Protein AF-A0A951A798-F1 (afdb_monomer_lite)

pLDDT: mean 70.9, std 21.98, range [34.59, 96.56]

Structure (mmCIF, N/CA/C/O backbone):
data_AF-A0A951A798-F1
#
_entry.id   AF-A0A951A798-F1
#
loop_
_atom_site.group_PDB
_atom_site.id
_atom_site.type_symbol
_atom_site.label_atom_id
_atom_site.label_alt_id
_atom_site.label_comp_id
_atom_site.label_asym_id
_atom_site.label_entity_id
_atom_site.label_seq_id
_atom_site.pdbx_PDB_ins_code
_atom_site.Cartn_x
_atom_site.Cartn_y
_atom_site.Cartn_z
_atom_site.occupancy
_atom_site.B_iso_or_equiv
_atom_site.auth_seq_id
_atom_site.auth_comp_id
_atom_site.auth_asym_id
_atom_site.auth_atom_id
_atom_site.pdbx_PDB_model_num
ATOM 1 N N . MET A 1 1 ? 27.646 -12.100 -10.913 1.00 34.59 1 MET A N 1
ATOM 2 C CA . MET A 1 1 ? 26.349 -12.346 -10.246 1.00 34.59 1 MET A CA 1
ATOM 3 C C . MET A 1 1 ? 25.549 -11.050 -10.250 1.00 34.59 1 MET A C 1
ATOM 5 O O . MET A 1 1 ? 25.936 -10.114 -9.566 1.00 34.59 1 MET A O 1
ATOM 9 N N . ALA A 1 2 ? 24.511 -10.954 -11.087 1.00 41.16 2 ALA A N 1
ATOM 10 C CA . ALA A 1 2 ? 23.658 -9.770 -11.215 1.00 41.16 2 ALA A CA 1
ATOM 11 C C . ALA A 1 2 ? 22.578 -9.795 -10.119 1.00 41.16 2 ALA A C 1
ATOM 13 O O . ALA A 1 2 ? 21.524 -10.404 -10.282 1.00 41.16 2 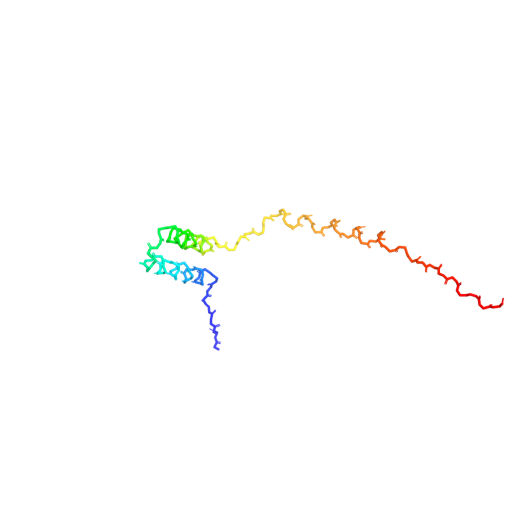ALA A O 1
ATOM 14 N N . GLY A 1 3 ? 22.890 -9.217 -8.960 1.00 45.66 3 GLY A N 1
ATOM 15 C CA . GLY A 1 3 ? 21.980 -9.162 -7.821 1.00 45.66 3 GLY A CA 1
ATOM 16 C C . GLY A 1 3 ? 20.944 -8.047 -7.964 1.00 45.66 3 GLY A C 1
ATOM 17 O O . GLY A 1 3 ? 21.294 -6.901 -8.225 1.00 45.66 3 GLY A O 1
ATOM 18 N N . VAL A 1 4 ? 19.686 -8.392 -7.678 1.00 50.31 4 VAL A N 1
ATOM 19 C CA . VAL A 1 4 ? 18.552 -7.497 -7.380 1.00 50.31 4 VAL A CA 1
ATOM 20 C C . VAL A 1 4 ? 17.846 -6.836 -8.579 1.00 50.31 4 VAL A C 1
ATOM 22 O O . VAL A 1 4 ? 17.560 -5.642 -8.582 1.00 50.31 4 VAL A O 1
ATOM 25 N N . ALA A 1 5 ? 17.435 -7.633 -9.567 1.00 44.91 5 ALA A N 1
ATOM 26 C CA . ALA A 1 5 ? 16.438 -7.234 -10.571 1.00 44.91 5 ALA A CA 1
ATOM 27 C C . ALA A 1 5 ? 14.988 -7.271 -10.024 1.00 44.91 5 ALA A C 1
ATOM 29 O O . ALA A 1 5 ? 14.071 -7.748 -10.684 1.00 44.91 5 ALA A O 1
ATOM 30 N N . GLY A 1 6 ? 14.766 -6.767 -8.808 1.00 56.78 6 GLY A N 1
ATOM 31 C CA . GLY A 1 6 ? 13.429 -6.448 -8.304 1.00 56.78 6 GLY A CA 1
ATOM 32 C C . GLY A 1 6 ? 13.101 -5.017 -8.711 1.00 56.78 6 GLY A C 1
ATOM 33 O O . GLY A 1 6 ? 13.486 -4.074 -8.016 1.00 56.78 6 GLY A O 1
ATOM 34 N N . GLY A 1 7 ? 12.489 -4.841 -9.886 1.00 75.75 7 GLY A N 1
ATOM 35 C CA . GLY A 1 7 ? 12.188 -3.523 -10.452 1.00 75.75 7 GLY A CA 1
ATOM 36 C C . GLY A 1 7 ? 11.371 -2.639 -9.501 1.00 75.75 7 GLY A C 1
ATOM 37 O O . GLY A 1 7 ? 10.693 -3.133 -8.605 1.00 75.75 7 GLY A O 1
ATOM 38 N N . ARG A 1 8 ? 11.401 -1.312 -9.703 1.00 79.44 8 ARG A N 1
ATOM 39 C CA . ARG A 1 8 ? 10.630 -0.344 -8.888 1.00 79.44 8 ARG A CA 1
ATOM 40 C C . ARG A 1 8 ? 9.158 -0.747 -8.712 1.00 79.44 8 ARG A C 1
ATOM 42 O O . ARG A 1 8 ? 8.634 -0.614 -7.616 1.00 79.44 8 ARG A O 1
ATOM 49 N N . ALA A 1 9 ? 8.543 -1.307 -9.754 1.00 83.88 9 ALA A N 1
ATOM 50 C CA . ALA A 1 9 ? 7.180 -1.828 -9.704 1.00 83.88 9 ALA A CA 1
ATOM 51 C C . ALA A 1 9 ? 7.003 -2.969 -8.683 1.00 83.88 9 ALA A C 1
ATOM 53 O O . ALA A 1 9 ? 6.050 -2.951 -7.915 1.00 83.88 9 ALA A O 1
ATOM 54 N N . ALA A 1 10 ? 7.949 -3.911 -8.598 1.00 86.56 10 ALA A N 1
ATOM 55 C CA . ALA A 1 10 ? 7.893 -5.004 -7.625 1.00 86.56 10 ALA A CA 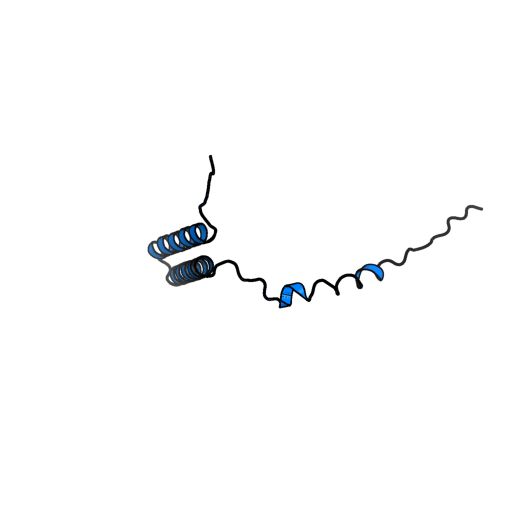1
ATOM 56 C C . ALA A 1 10 ? 7.925 -4.479 -6.181 1.00 86.56 10 ALA A C 1
ATOM 58 O O . ALA A 1 10 ? 7.113 -4.891 -5.360 1.00 86.56 10 ALA A O 1
ATOM 59 N N . ARG A 1 11 ? 8.783 -3.488 -5.896 1.00 88.62 11 ARG A N 1
ATOM 60 C CA . ARG A 1 11 ? 8.854 -2.850 -4.568 1.00 88.62 11 ARG A CA 1
ATOM 61 C C . ARG A 1 11 ? 7.556 -2.133 -4.194 1.00 88.62 11 ARG A C 1
ATOM 63 O O . ARG A 1 11 ? 7.137 -2.173 -3.043 1.00 88.62 11 ARG A O 1
ATOM 70 N N . TYR A 1 12 ? 6.915 -1.487 -5.165 1.00 90.38 12 TYR A N 1
ATOM 71 C CA . TYR A 1 12 ? 5.626 -0.839 -4.947 1.00 90.38 12 TYR A CA 1
ATOM 72 C C . TYR A 1 12 ? 4.486 -1.848 -4.753 1.00 90.38 12 TYR A C 1
ATOM 74 O O . TYR A 1 12 ? 3.629 -1.624 -3.901 1.00 90.38 12 TYR A O 1
ATOM 82 N N . HIS A 1 13 ? 4.505 -2.994 -5.442 1.00 90.00 13 HIS A N 1
ATOM 83 C CA . HIS A 1 13 ? 3.565 -4.085 -5.164 1.00 90.00 13 HIS A CA 1
ATOM 84 C C . HIS A 1 13 ? 3.766 -4.691 -3.767 1.00 90.00 13 HIS A C 1
ATOM 86 O O . HIS A 1 13 ? 2.782 -4.929 -3.070 1.00 90.00 13 HIS A O 1
ATOM 92 N N . GLU A 1 14 ? 5.012 -4.892 -3.330 1.00 92.75 14 GLU A N 1
ATOM 93 C CA . GLU A 1 14 ? 5.324 -5.362 -1.972 1.00 92.75 14 GLU A CA 1
ATOM 94 C C . GLU A 1 14 ? 4.812 -4.382 -0.905 1.00 92.75 14 GLU A C 1
ATOM 96 O O . GLU A 1 14 ? 4.169 -4.796 0.061 1.00 92.75 14 GLU A O 1
ATOM 101 N N . GLN A 1 15 ? 5.017 -3.075 -1.103 1.00 92.25 15 GLN A N 1
ATOM 102 C CA . GLN A 1 15 ? 4.477 -2.045 -0.209 1.00 92.25 15 GLN A CA 1
ATOM 103 C C . GLN A 1 15 ? 2.945 -2.021 -0.205 1.00 92.25 15 GLN A C 1
ATOM 105 O O . GLN A 1 15 ? 2.345 -1.964 0.868 1.00 92.25 15 GLN A O 1
ATOM 110 N N . ALA A 1 16 ? 2.299 -2.131 -1.368 1.00 94.50 16 ALA A N 1
ATOM 111 C CA . ALA A 1 16 ? 0.842 -2.205 -1.450 1.00 94.50 16 ALA A CA 1
ATOM 112 C C . ALA A 1 16 ? 0.284 -3.414 -0.678 1.00 94.50 16 ALA A C 1
ATOM 114 O O . ALA A 1 16 ? -0.680 -3.275 0.076 1.00 94.50 16 ALA A O 1
ATOM 115 N N . ALA A 1 17 ? 0.911 -4.586 -0.817 1.00 95.00 17 ALA A N 1
ATOM 116 C CA . ALA A 1 17 ? 0.532 -5.790 -0.080 1.00 95.00 17 ALA A CA 1
ATOM 117 C C . ALA A 1 17 ? 0.724 -5.625 1.436 1.00 95.00 17 ALA A C 1
ATOM 119 O O . ALA A 1 17 ? -0.126 -6.048 2.219 1.00 95.00 17 ALA A O 1
ATOM 120 N N . HIS A 1 18 ? 1.800 -4.958 1.864 1.00 95.38 18 HIS A N 1
ATOM 121 C CA . HIS A 1 18 ? 2.038 -4.678 3.277 1.00 95.38 18 HIS A CA 1
ATOM 122 C C . HIS A 1 18 ? 0.922 -3.821 3.894 1.00 95.38 18 HIS A C 1
ATOM 124 O O . HIS A 1 18 ? 0.378 -4.185 4.936 1.00 95.38 18 HIS A O 1
ATOM 130 N N . PHE A 1 19 ? 0.517 -2.737 3.227 1.00 94.62 19 PHE A N 1
ATOM 131 C CA . PHE A 1 19 ? -0.571 -1.884 3.712 1.00 94.62 19 PHE A CA 1
ATOM 132 C C . PHE A 1 19 ? -1.931 -2.593 3.722 1.00 94.62 19 PHE A C 1
ATOM 134 O O . PHE A 1 19 ? -2.721 -2.361 4.634 1.00 94.62 19 PHE A O 1
ATOM 141 N N . GLN A 1 20 ? -2.196 -3.502 2.777 1.00 93.81 20 GLN A N 1
ATOM 142 C CA . GLN A 1 20 ? -3.405 -4.335 2.824 1.00 93.81 20 GLN A CA 1
ATOM 143 C C . GLN A 1 20 ? -3.413 -5.267 4.035 1.00 93.81 20 GLN A C 1
ATOM 145 O O . GLN A 1 20 ? -4.441 -5.385 4.697 1.00 93.81 20 GLN A O 1
ATOM 150 N N . ASN A 1 21 ? -2.279 -5.893 4.353 1.00 96.38 21 ASN A N 1
ATOM 151 C CA . ASN A 1 21 ? -2.174 -6.752 5.532 1.00 96.38 21 ASN A CA 1
ATOM 152 C C . ASN A 1 21 ? -2.380 -5.951 6.824 1.00 96.38 21 ASN A C 1
ATOM 154 O O . ASN A 1 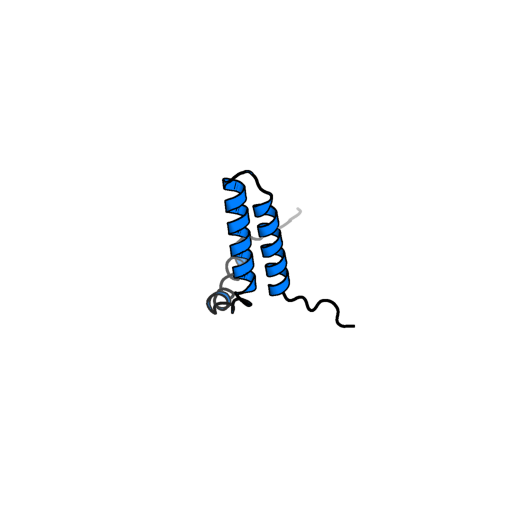21 ? -3.120 -6.390 7.699 1.00 96.38 21 ASN A O 1
ATOM 158 N N . LEU A 1 22 ? -1.796 -4.751 6.928 1.00 95.38 22 LEU A N 1
ATOM 159 C CA . LEU A 1 22 ? -2.043 -3.858 8.064 1.00 95.38 22 LEU A CA 1
ATOM 160 C C . LEU A 1 22 ? -3.524 -3.466 8.161 1.00 95.38 22 LEU A C 1
ATOM 162 O O . LEU A 1 22 ? -4.103 -3.543 9.238 1.00 95.38 22 LEU A O 1
ATOM 166 N N . ALA A 1 23 ? -4.166 -3.136 7.038 1.00 95.31 23 ALA A N 1
ATOM 167 C CA . ALA A 1 23 ? -5.585 -2.785 7.006 1.00 95.31 23 ALA A CA 1
ATOM 168 C C . ALA A 1 23 ? -6.512 -3.930 7.451 1.00 95.31 23 ALA A C 1
ATOM 170 O O . ALA A 1 23 ? -7.614 -3.670 7.927 1.00 95.31 23 ALA A O 1
ATOM 171 N N . GLN A 1 24 ? -6.100 -5.191 7.282 1.00 95.00 24 GLN A N 1
ATOM 172 C CA . GLN A 1 24 ? -6.861 -6.353 7.758 1.00 95.00 24 GLN A C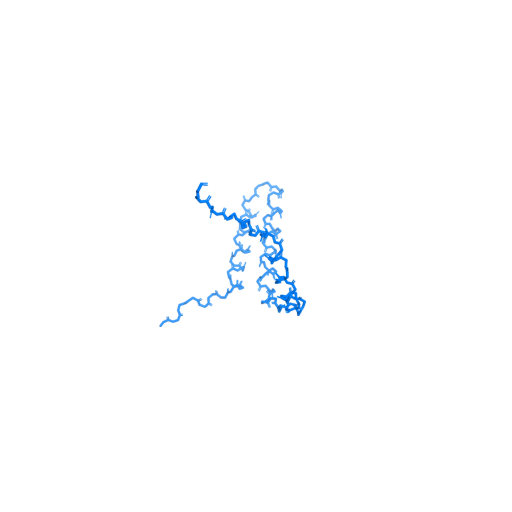A 1
ATOM 173 C C . GLN A 1 24 ? -6.766 -6.544 9.275 1.00 95.00 24 GLN A C 1
ATOM 175 O O . GLN A 1 24 ? -7.685 -7.102 9.869 1.00 95.00 24 GLN A O 1
ATOM 180 N N . MET A 1 25 ? -5.666 -6.102 9.885 1.00 95.31 25 MET A N 1
ATOM 181 C CA . MET A 1 25 ? -5.435 -6.192 11.330 1.00 95.31 25 MET A CA 1
ATOM 182 C C . MET A 1 25 ? -5.922 -4.948 12.084 1.00 95.31 25 MET A C 1
ATOM 184 O O . MET A 1 25 ? -6.013 -4.977 13.307 1.00 95.31 25 MET A O 1
ATOM 188 N N . GLU A 1 26 ? -6.228 -3.866 11.366 1.00 94.75 26 GLU A N 1
ATOM 189 C CA . GLU A 1 26 ? -6.665 -2.599 11.942 1.00 94.75 26 GLU A CA 1
ATOM 190 C C . GLU A 1 26 ? -8.139 -2.645 12.377 1.00 94.75 26 GLU A C 1
ATOM 192 O O . GLU A 1 26 ? -9.037 -2.958 11.587 1.00 94.75 26 GLU A O 1
ATOM 197 N N . SER A 1 27 ? -8.382 -2.308 13.644 1.00 94.44 27 SER A N 1
ATOM 198 C CA . SER A 1 27 ? -9.710 -2.250 14.258 1.00 94.44 27 SER A CA 1
ATOM 199 C C . SER A 1 27 ? -10.392 -0.903 14.042 1.00 94.44 27 SER A C 1
ATOM 201 O O . SER A 1 27 ? -11.620 -0.848 13.975 1.00 94.44 27 SER A O 1
ATOM 203 N N . GLU A 1 28 ? -9.613 0.175 13.918 1.00 96.56 28 GLU A N 1
ATOM 204 C CA . GLU A 1 28 ? -10.130 1.525 13.721 1.00 96.56 28 GLU A CA 1
ATOM 205 C C . GLU A 1 28 ? -10.553 1.745 12.258 1.00 96.56 28 GLU A C 1
ATOM 207 O O . GLU A 1 28 ? -9.708 1.723 11.353 1.00 96.56 28 GLU A O 1
ATOM 212 N N . PRO A 1 29 ? -11.845 2.013 11.979 1.00 93.81 29 PRO A N 1
ATOM 213 C CA . PRO A 1 29 ? -12.351 2.073 10.608 1.00 93.81 29 PRO A CA 1
ATOM 214 C C . PRO A 1 29 ? -11.653 3.151 9.773 1.00 93.81 29 PRO A C 1
ATOM 216 O O . PRO A 1 29 ? -11.301 2.921 8.618 1.00 93.81 29 PRO A O 1
ATOM 219 N N . GLN A 1 30 ? -11.387 4.311 10.374 1.00 95.56 30 GLN A N 1
ATOM 220 C CA . GLN A 1 30 ? -10.730 5.421 9.689 1.00 95.56 30 GLN A CA 1
ATOM 221 C C . GLN A 1 30 ? -9.265 5.108 9.350 1.00 95.56 30 GLN A C 1
ATOM 223 O O . GLN A 1 30 ? -8.798 5.439 8.259 1.00 95.56 30 GLN A O 1
ATOM 228 N N . ALA A 1 31 ? -8.533 4.460 10.260 1.00 93.62 31 ALA A N 1
ATOM 229 C CA . ALA A 1 31 ? -7.153 4.051 10.010 1.00 93.62 31 ALA A CA 1
ATOM 230 C C . ALA A 1 31 ? -7.095 2.958 8.933 1.00 93.62 31 ALA A C 1
ATOM 232 O O . ALA A 1 31 ? -6.284 3.033 8.008 1.00 93.62 31 ALA A O 1
ATOM 233 N N . ARG A 1 32 ? -8.033 2.005 8.972 1.00 95.00 32 ARG A N 1
ATOM 234 C CA . ARG A 1 32 ? -8.193 0.978 7.941 1.00 95.00 32 ARG A CA 1
ATOM 235 C C . ARG A 1 32 ? -8.430 1.586 6.559 1.00 95.00 32 ARG A C 1
ATOM 237 O O . ARG A 1 32 ? -7.787 1.173 5.595 1.00 95.00 32 ARG A O 1
ATOM 244 N N . GLU A 1 33 ? -9.313 2.575 6.444 1.00 96.25 33 GLU A N 1
ATOM 245 C CA . GLU A 1 33 ? -9.560 3.278 5.178 1.00 96.25 33 GLU A CA 1
ATOM 246 C C . GLU A 1 33 ? -8.309 3.993 4.650 1.00 96.25 33 GLU A C 1
ATOM 248 O O . GLU A 1 33 ? -8.029 3.943 3.450 1.00 96.25 33 GLU A O 1
ATOM 253 N N . GLN A 1 34 ? -7.521 4.617 5.531 1.00 96.50 34 GLN A N 1
ATOM 254 C CA . GLN A 1 34 ? -6.261 5.258 5.145 1.00 96.50 34 GLN A CA 1
ATOM 255 C C . GLN A 1 34 ? -5.228 4.243 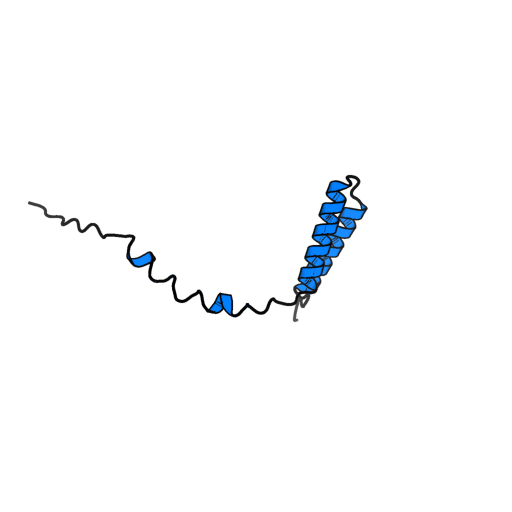4.645 1.00 96.50 34 GLN A C 1
ATOM 257 O O . GLN A 1 34 ? -4.593 4.472 3.615 1.00 96.50 34 GLN A O 1
ATOM 262 N N . LEU A 1 35 ? -5.096 3.099 5.320 1.00 96.31 35 LEU A N 1
ATOM 263 C CA . LEU A 1 35 ? -4.198 2.017 4.909 1.00 96.31 35 LEU A CA 1
ATOM 264 C C . LEU A 1 35 ? -4.609 1.429 3.550 1.00 96.31 35 LEU A C 1
ATOM 266 O O . LEU A 1 35 ? -3.761 1.216 2.683 1.00 96.31 35 LEU A O 1
ATOM 270 N N . LEU A 1 36 ? -5.912 1.235 3.321 1.00 95.94 36 LEU A N 1
ATOM 271 C CA . LEU A 1 36 ? -6.432 0.785 2.027 1.00 95.94 36 LEU A CA 1
ATOM 272 C C . LEU A 1 36 ? -6.185 1.806 0.911 1.00 95.94 36 LEU A C 1
ATOM 274 O O . LEU A 1 36 ? -5.816 1.416 -0.199 1.00 95.94 36 LEU A O 1
ATOM 278 N N . ARG A 1 37 ? -6.338 3.105 1.198 1.00 95.44 37 ARG A N 1
ATOM 279 C CA . ARG A 1 37 ? -6.014 4.171 0.242 1.00 95.44 37 ARG A CA 1
ATOM 280 C C . ARG A 1 37 ? -4.538 4.132 -0.147 1.00 95.44 37 ARG A C 1
ATOM 282 O O . ARG A 1 37 ? -4.233 4.103 -1.337 1.00 95.44 37 ARG A O 1
ATOM 289 N N . LEU A 1 38 ? -3.638 4.059 0.835 1.00 94.94 38 LEU A N 1
ATOM 290 C CA . LEU A 1 38 ? -2.196 3.972 0.591 1.00 94.94 38 LEU A CA 1
ATOM 291 C C . LEU A 1 38 ? -1.840 2.739 -0.244 1.00 94.94 38 LEU A C 1
ATOM 293 O O . LEU A 1 38 ? -1.087 2.846 -1.210 1.00 94.94 38 LEU A O 1
ATOM 297 N N . ALA A 1 39 ? -2.423 1.577 0.060 1.00 94.69 39 ALA A N 1
ATOM 298 C CA . ALA A 1 39 ? -2.225 0.377 -0.748 1.00 94.69 39 ALA A CA 1
ATOM 299 C C . ALA A 1 39 ? -2.626 0.578 -2.222 1.00 94.69 39 ALA A C 1
ATOM 301 O O . ALA A 1 39 ? -1.939 0.091 -3.123 1.00 94.69 39 ALA A O 1
ATOM 302 N N . GLY A 1 40 ? -3.720 1.305 -2.472 1.00 92.25 40 GLY A N 1
ATOM 303 C CA . GLY A 1 40 ? -4.156 1.686 -3.815 1.00 92.25 40 GLY A CA 1
ATOM 304 C C . GLY A 1 40 ? -3.156 2.599 -4.526 1.00 92.25 40 GLY A C 1
ATOM 305 O O . GLY A 1 40 ? -2.759 2.306 -5.651 1.00 92.25 40 GLY A O 1
ATOM 306 N N . GLU A 1 41 ? -2.679 3.648 -3.852 1.00 93.62 41 GLU A N 1
ATOM 307 C CA . GLU A 1 41 ? -1.687 4.583 -4.405 1.00 93.62 41 GLU A CA 1
ATOM 308 C C . GLU A 1 41 ? -0.381 3.875 -4.791 1.00 93.62 41 GLU A C 1
ATOM 310 O O . GLU A 1 41 ? 0.165 4.101 -5.872 1.00 93.62 41 GLU A O 1
ATOM 315 N N . TYR A 1 42 ? 0.101 2.961 -3.947 1.00 90.62 42 TYR A N 1
ATOM 316 C CA . TYR A 1 42 ? 1.291 2.168 -4.247 1.00 90.62 42 TYR A CA 1
ATOM 317 C C . TYR A 1 42 ? 1.084 1.218 -5.426 1.00 90.62 42 TYR A C 1
ATOM 319 O O . TYR A 1 42 ? 1.982 1.063 -6.254 1.00 90.62 42 TYR A O 1
ATOM 327 N N . ARG A 1 43 ? -0.105 0.628 -5.560 1.00 89.19 43 ARG A N 1
ATOM 328 C CA . ARG A 1 43 ? -0.444 -0.188 -6.729 1.00 89.19 43 ARG A CA 1
ATOM 329 C C . ARG A 1 43 ? -0.454 0.651 -8.007 1.00 89.19 43 ARG A C 1
ATOM 331 O O . ARG A 1 43 ? 0.163 0.259 -8.991 1.00 89.19 43 ARG A O 1
ATOM 338 N N . GLU A 1 44 ? -1.034 1.848 -7.967 1.00 89.38 44 GLU A N 1
ATOM 339 C CA . GLU A 1 44 ? -0.992 2.774 -9.102 1.00 89.38 44 GLU A CA 1
ATOM 340 C C . GLU A 1 44 ? 0.434 3.203 -9.467 1.00 89.38 44 GLU A C 1
ATOM 342 O O . GLU A 1 44 ? 0.736 3.363 -10.646 1.00 89.38 44 GLU A O 1
ATOM 347 N N . LEU A 1 45 ? 1.323 3.392 -8.487 1.00 87.50 45 LEU A N 1
ATOM 348 C CA . LEU A 1 45 ? 2.739 3.692 -8.734 1.00 87.50 45 LEU A CA 1
ATOM 349 C C . LEU A 1 45 ? 3.505 2.502 -9.322 1.00 87.50 45 LEU A C 1
ATOM 351 O O . LEU A 1 45 ? 4.473 2.706 -10.055 1.00 87.50 45 LEU A O 1
ATOM 355 N N . ALA A 1 46 ? 3.092 1.276 -9.003 1.00 86.62 46 ALA A N 1
ATOM 356 C CA . ALA A 1 46 ? 3.641 0.072 -9.610 1.00 86.62 46 ALA A CA 1
ATOM 357 C C . ALA A 1 46 ? 3.208 -0.065 -11.078 1.00 86.62 46 ALA A C 1
ATOM 359 O O . ALA A 1 46 ? 4.037 -0.367 -11.939 1.00 86.62 46 ALA A O 1
ATOM 360 N N . ASP A 1 47 ? 1.932 0.224 -11.353 1.00 83.06 47 ASP A N 1
ATOM 361 C CA . ASP A 1 47 ? 1.309 0.080 -12.671 1.00 83.06 47 ASP A CA 1
ATOM 362 C C . ASP A 1 47 ? 1.665 1.245 -13.613 1.00 83.06 47 ASP A C 1
ATOM 364 O O . ASP A 1 47 ? 1.859 1.066 -14.820 1.00 83.06 47 ASP A O 1
ATOM 368 N N . ARG A 1 48 ? 1.819 2.461 -13.073 1.00 76.75 48 ARG A N 1
ATOM 369 C CA . ARG A 1 48 ? 2.372 3.606 -13.800 1.00 76.75 48 ARG A CA 1
ATOM 370 C C . ARG A 1 48 ? 3.885 3.426 -13.898 1.00 76.75 48 ARG A C 1
ATOM 372 O O . ARG A 1 48 ? 4.646 3.918 -13.067 1.00 76.75 48 ARG A O 1
ATOM 379 N N . GLY A 1 49 ? 4.322 2.754 -14.967 1.00 64.38 49 GLY A N 1
ATOM 380 C CA . GLY A 1 49 ? 5.718 2.758 -15.416 1.00 64.38 49 GLY A CA 1
ATOM 381 C C . GLY A 1 49 ? 6.317 4.178 -15.433 1.00 64.38 49 GLY A C 1
ATOM 382 O O . GLY A 1 49 ? 5.575 5.160 -15.350 1.00 64.38 49 GLY A O 1
ATOM 383 N N . PRO A 1 50 ? 7.656 4.327 -15.518 1.00 58.22 50 PRO A N 1
ATOM 384 C CA . PRO A 1 50 ? 8.325 5.611 -15.314 1.00 58.22 50 PRO A CA 1
ATOM 385 C C . PRO A 1 50 ? 7.627 6.699 -16.127 1.00 58.22 50 PRO A C 1
ATOM 387 O O . PRO A 1 50 ? 7.581 6.604 -17.355 1.00 58.22 50 PRO A O 1
ATOM 390 N N . ARG A 1 51 ? 7.051 7.698 -15.435 1.00 56.03 51 ARG A N 1
ATOM 391 C CA . ARG A 1 51 ? 6.447 8.871 -16.076 1.00 56.03 51 ARG A CA 1
ATOM 392 C C . ARG A 1 51 ? 7.442 9.338 -17.131 1.00 56.03 51 ARG A C 1
ATOM 394 O O . ARG A 1 51 ? 8.556 9.729 -16.773 1.00 56.03 51 ARG A O 1
ATOM 401 N N . ARG A 1 52 ? 7.071 9.266 -18.418 1.00 52.59 52 ARG A N 1
ATOM 402 C CA . ARG A 1 52 ? 7.789 10.029 -19.442 1.00 52.59 52 ARG A CA 1
ATOM 403 C C . ARG A 1 52 ? 7.868 11.447 -18.877 1.00 52.59 52 ARG A C 1
ATOM 405 O O . ARG A 1 52 ? 6.815 11.950 -18.475 1.00 52.59 52 ARG A O 1
ATOM 412 N N . PRO A 1 53 ? 9.061 12.052 -18.748 1.00 47.94 53 PRO A N 1
ATOM 413 C CA . PRO A 1 53 ? 9.123 13.447 -18.360 1.00 47.94 53 PRO A CA 1
ATOM 414 C C . PRO A 1 53 ? 8.253 14.181 -19.374 1.00 47.94 53 PRO A C 1
ATOM 416 O O . PRO A 1 53 ? 8.493 14.082 -20.580 1.00 47.94 53 PRO A O 1
ATOM 419 N N . SER A 1 54 ? 7.172 14.804 -18.906 1.00 47.78 54 SER A N 1
ATOM 420 C CA . SER A 1 54 ? 6.405 15.699 -19.754 1.00 47.78 54 SER A CA 1
ATOM 421 C C . SER A 1 54 ? 7.412 16.695 -20.315 1.00 47.78 54 SER A C 1
ATOM 423 O O . SER A 1 54 ? 8.246 17.232 -19.580 1.00 47.78 54 SER A O 1
ATOM 425 N N . ALA A 1 55 ? 7.392 16.891 -21.632 1.00 51.69 55 ALA A N 1
ATOM 426 C CA . ALA A 1 55 ? 8.305 17.800 -22.317 1.00 51.69 55 ALA A CA 1
ATOM 427 C C . ALA A 1 55 ? 8.270 19.233 -21.727 1.00 51.69 55 ALA A C 1
ATOM 429 O O . ALA A 1 55 ? 9.207 19.999 -21.927 1.00 51.69 55 ALA A O 1
ATOM 430 N N . GLU A 1 56 ? 7.261 19.562 -20.913 1.00 47.44 56 GLU A N 1
ATOM 431 C CA . GLU A 1 56 ? 7.181 20.772 -20.087 1.00 47.44 56 GLU A CA 1
ATOM 432 C C . GLU A 1 56 ? 8.323 20.944 -19.069 1.00 47.44 56 GLU A C 1
ATOM 434 O O . GLU A 1 56 ? 8.761 22.070 -18.844 1.00 47.44 56 GLU A O 1
ATOM 439 N N . LEU A 1 57 ? 8.882 19.874 -18.486 1.00 48.69 57 LEU A N 1
ATOM 440 C CA . LEU A 1 57 ? 9.989 20.003 -17.518 1.00 48.69 57 LEU A CA 1
ATOM 441 C C . LEU A 1 57 ? 11.365 20.213 -18.173 1.00 48.69 57 LEU A C 1
ATOM 443 O O . LEU A 1 57 ? 12.320 20.583 -17.488 1.00 48.69 57 LEU A O 1
ATOM 447 N N . LEU A 1 58 ? 11.479 20.016 -19.490 1.00 49.91 58 LEU A N 1
ATOM 448 C CA . LEU A 1 58 ? 12.708 20.283 -20.246 1.00 49.91 58 LEU A CA 1
ATOM 449 C C . LEU A 1 58 ? 12.743 21.695 -20.860 1.00 49.91 58 LEU A C 1
ATOM 451 O O . LEU A 1 58 ? 13.817 22.139 -21.260 1.00 49.91 58 LEU A O 1
ATOM 455 N N . GLY A 1 59 ? 11.624 22.431 -20.860 1.00 45.16 59 GLY A N 1
ATOM 456 C CA . GLY A 1 59 ? 11.566 23.834 -21.299 1.00 45.16 59 GLY A CA 1
ATOM 457 C C . GLY A 1 59 ? 11.941 24.862 -20.220 1.00 45.16 59 GLY A C 1
ATOM 458 O O . GLY A 1 59 ? 12.398 25.954 -20.538 1.00 45.16 59 GLY A O 1
ATOM 459 N N . GLY A 1 60 ? 11.811 24.520 -18.933 1.00 41.94 60 GLY A N 1
ATOM 460 C CA . GLY A 1 60 ? 11.960 25.478 -17.825 1.00 41.94 60 GLY A CA 1
ATOM 461 C C . GLY A 1 60 ? 13.377 25.668 -17.265 1.00 41.94 60 GLY A C 1
ATOM 462 O O . GLY A 1 60 ? 13.559 26.404 -16.296 1.00 41.94 60 GLY A O 1
ATOM 463 N N . ARG A 1 61 ? 14.405 24.999 -17.812 1.00 49.88 61 ARG A N 1
ATOM 464 C CA . ARG A 1 61 ? 15.774 25.052 -17.250 1.00 49.88 61 ARG A CA 1
ATOM 465 C C . ARG A 1 61 ? 16.657 26.177 -17.801 1.00 49.88 61 ARG A C 1
ATOM 467 O O . ARG A 1 61 ? 17.757 26.368 -17.287 1.00 49.88 61 ARG A O 1
ATOM 474 N N . ALA A 1 62 ? 16.197 26.926 -18.804 1.00 49.06 62 ALA A N 1
ATOM 475 C CA . ALA A 1 62 ? 16.988 27.991 -19.427 1.00 49.06 62 ALA A CA 1
ATOM 476 C C . ALA A 1 62 ? 16.874 29.359 -18.722 1.00 49.06 62 ALA A C 1
ATOM 478 O O . ALA A 1 62 ? 17.750 30.204 -18.896 1.00 49.06 62 ALA A O 1
ATOM 479 N N . GLU A 1 63 ? 15.853 29.587 -17.889 1.00 48.56 63 GLU A N 1
ATOM 480 C CA . GLU A 1 63 ? 15.527 30.949 -17.429 1.00 48.56 63 GLU A CA 1
ATOM 481 C C . GLU A 1 63 ? 15.954 31.267 -15.985 1.00 48.56 63 GLU A C 1
ATOM 483 O O . GLU A 1 63 ? 15.920 32.414 -15.550 1.00 48.56 63 GLU A O 1
ATOM 488 N N . ASN A 1 64 ? 16.477 30.288 -15.242 1.00 45.44 64 ASN A N 1
ATOM 489 C CA . ASN A 1 64 ? 16.851 30.473 -13.832 1.00 45.44 64 ASN A CA 1
ATOM 490 C C . ASN A 1 64 ? 18.306 30.945 -13.610 1.00 45.44 64 ASN A C 1
ATOM 492 O O . ASN A 1 64 ? 18.815 30.915 -12.490 1.00 45.44 64 ASN A O 1
ATOM 496 N N . ARG A 1 65 ? 19.016 31.376 -14.668 1.00 47.84 65 ARG A N 1
ATOM 497 C CA . ARG A 1 65 ? 20.409 31.864 -14.562 1.00 47.84 65 ARG A CA 1
ATOM 498 C C . ARG A 1 65 ? 20.525 33.384 -14.391 1.00 47.84 65 ARG A C 1
ATOM 500 O O . ARG A 1 65 ? 21.589 33.858 -14.008 1.00 47.84 65 ARG A O 1
ATOM 507 N N . LYS A 1 66 ? 19.461 34.161 -14.625 1.00 47.97 66 LYS A N 1
ATOM 508 C CA . LYS A 1 66 ? 19.534 35.635 -14.558 1.00 47.97 66 LYS A CA 1
ATOM 509 C 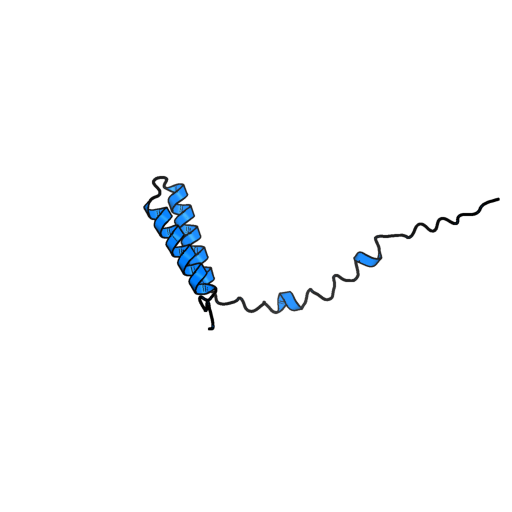C . LYS A 1 66 ? 19.313 36.232 -13.163 1.00 47.97 66 LYS A C 1
ATOM 511 O O . LYS A 1 66 ? 19.727 37.360 -12.935 1.00 47.97 66 LYS A O 1
ATOM 516 N N . ILE A 1 67 ? 18.743 35.493 -12.207 1.00 51.53 67 ILE A N 1
ATOM 517 C CA . ILE A 1 67 ? 18.346 36.079 -10.909 1.00 51.53 67 ILE A CA 1
ATOM 518 C C . ILE A 1 67 ? 19.505 36.131 -9.891 1.00 51.53 67 ILE A C 1
ATOM 520 O O . ILE A 1 67 ? 19.517 36.977 -9.004 1.00 51.53 67 ILE A O 1
ATOM 524 N N . ARG A 1 68 ? 20.547 35.300 -10.035 1.00 43.34 68 ARG A N 1
ATOM 525 C CA . ARG A 1 68 ? 21.671 35.271 -9.074 1.00 43.34 68 ARG A CA 1
ATOM 526 C C . ARG A 1 68 ? 22.751 36.340 -9.282 1.00 43.34 68 ARG A C 1
ATOM 528 O O . ARG A 1 68 ? 23.584 36.504 -8.399 1.00 43.34 68 ARG A O 1
ATOM 535 N N . ALA A 1 69 ? 22.740 37.073 -10.395 1.00 46.66 69 ALA A N 1
ATOM 536 C CA . ALA A 1 69 ? 23.758 38.089 -10.689 1.00 46.66 69 ALA A CA 1
ATOM 537 C C . ALA A 1 69 ? 23.446 39.488 -10.117 1.00 46.66 69 ALA A C 1
ATOM 539 O O . ALA A 1 69 ? 24.280 40.377 -10.233 1.00 46.66 69 ALA A O 1
ATOM 540 N N . ALA A 1 70 ? 22.281 39.693 -9.489 1.00 50.94 70 ALA A N 1
ATOM 541 C CA . ALA A 1 70 ? 21.854 41.009 -8.995 1.00 50.94 70 ALA A CA 1
ATOM 542 C C . ALA A 1 70 ? 21.820 41.143 -7.457 1.00 50.94 70 ALA A C 1
ATOM 544 O O . ALA A 1 70 ? 21.461 42.200 -6.951 1.00 50.94 70 ALA A O 1
ATOM 545 N N . ALA A 1 71 ? 22.179 40.099 -6.699 1.00 51.97 71 ALA A N 1
ATOM 546 C CA . ALA A 1 71 ? 21.961 40.062 -5.244 1.00 51.97 71 ALA A CA 1
ATOM 547 C C . ALA A 1 71 ? 23.215 40.298 -4.376 1.00 51.97 71 ALA A C 1
ATOM 549 O O . ALA A 1 71 ? 23.135 40.169 -3.159 1.00 51.97 71 ALA A O 1
ATOM 550 N N . PHE A 1 72 ? 24.357 40.664 -4.964 1.00 46.28 72 PHE A N 1
ATOM 551 C CA . PHE A 1 72 ? 25.543 41.072 -4.202 1.00 46.28 72 PHE A CA 1
ATOM 552 C C . PHE A 1 72 ? 26.202 42.293 -4.851 1.00 46.28 72 PHE A C 1
ATOM 554 O O . PHE A 1 72 ? 27.039 42.127 -5.739 1.00 46.28 72 PHE A O 1
ATOM 561 N N . PRO A 1 73 ? 25.873 43.526 -4.431 1.00 47.25 73 PRO A N 1
ATOM 562 C CA . PRO A 1 73 ? 26.791 44.631 -4.636 1.00 47.25 73 PRO A CA 1
ATOM 563 C C . PRO A 1 73 ? 28.041 44.365 -3.786 1.00 47.25 73 PRO A C 1
ATOM 565 O O . PRO A 1 73 ? 27.989 44.367 -2.554 1.00 47.25 73 PRO A O 1
ATOM 568 N N . MET A 1 74 ? 29.165 44.102 -4.460 1.00 45.72 74 MET A N 1
ATOM 569 C CA . MET A 1 74 ? 30.498 44.257 -3.885 1.00 45.72 74 MET A CA 1
ATOM 570 C C . MET A 1 74 ? 30.562 45.638 -3.226 1.00 45.72 74 MET A C 1
ATOM 572 O O . MET A 1 74 ? 30.486 46.661 -3.901 1.00 45.72 74 MET A O 1
ATOM 576 N N . SER A 1 75 ? 30.661 45.670 -1.899 1.00 47.56 75 SER A N 1
ATOM 577 C CA . SER A 1 75 ? 31.113 46.867 -1.201 1.00 47.56 75 SER A CA 1
ATOM 578 C C . SER A 1 75 ? 32.615 46.977 -1.430 1.00 47.56 75 SER A C 1
ATOM 580 O O . SER A 1 75 ? 33.406 46.383 -0.701 1.00 47.56 75 SER A O 1
ATOM 582 N N . ASP A 1 76 ? 32.986 47.716 -2.470 1.00 51.59 76 ASP A N 1
ATOM 583 C CA . ASP A 1 76 ? 34.316 48.290 -2.624 1.00 51.59 76 ASP A CA 1
ATOM 584 C C . ASP A 1 76 ? 34.550 49.244 -1.441 1.00 51.59 76 ASP A C 1
ATOM 586 O O . ASP A 1 76 ? 34.032 50.362 -1.395 1.00 51.59 76 ASP A O 1
ATOM 590 N N . ARG A 1 77 ? 35.267 48.774 -0.417 1.00 53.19 77 ARG A N 1
ATOM 591 C CA . ARG A 1 77 ? 35.874 49.649 0.590 1.00 53.19 77 ARG A CA 1
ATOM 592 C C . ARG A 1 77 ? 37.334 49.842 0.195 1.00 53.19 77 ARG A C 1
ATOM 594 O O . ARG A 1 77 ? 38.100 48.888 0.336 1.00 53.19 77 ARG A O 1
ATOM 601 N N . PRO A 1 78 ? 37.764 51.037 -0.237 1.00 54.75 78 PRO A N 1
ATOM 602 C CA . PRO A 1 78 ? 39.183 51.309 -0.320 1.00 54.75 78 PRO A CA 1
ATOM 603 C C . PRO A 1 78 ? 39.730 51.467 1.102 1.00 54.75 78 PRO A C 1
ATOM 605 O O . PRO A 1 78 ? 39.359 52.378 1.842 1.00 54.75 78 PRO A O 1
ATOM 608 N N . VAL A 1 79 ? 40.618 50.551 1.480 1.00 56.06 79 VAL A N 1
ATOM 609 C CA . VAL A 1 79 ? 41.578 50.762 2.562 1.00 56.06 79 VAL A CA 1
ATOM 610 C C . VAL A 1 79 ? 42.520 51.865 2.090 1.00 56.06 79 VAL A C 1
ATOM 612 O O . VAL A 1 79 ? 43.191 51.706 1.070 1.00 56.06 79 VAL A O 1
ATOM 615 N N . ARG A 1 80 ? 42.583 52.983 2.813 1.00 47.62 80 ARG A N 1
ATOM 616 C CA . ARG A 1 80 ? 43.724 53.889 2.709 1.00 47.62 80 ARG A CA 1
ATOM 617 C C . ARG A 1 80 ? 44.154 54.328 4.098 1.00 47.62 80 ARG A C 1
ATOM 619 O O . ARG A 1 80 ? 43.444 55.054 4.784 1.00 47.62 80 ARG A O 1
ATOM 626 N N . GLU A 1 81 ? 45.306 53.793 4.475 1.00 43.44 81 GLU A N 1
ATOM 627 C CA . GLU A 1 81 ? 46.192 54.278 5.523 1.00 43.44 81 GLU A CA 1
ATOM 628 C C . GLU A 1 81 ? 46.685 55.694 5.186 1.00 43.44 81 GLU A C 1
ATOM 630 O O . GLU A 1 81 ? 46.912 56.003 4.008 1.00 43.44 81 GLU A O 1
ATOM 635 N N . GLY A 1 82 ? 46.874 56.526 6.215 1.00 49.16 82 GLY A N 1
ATOM 636 C CA . GLY A 1 82 ? 47.483 57.856 6.123 1.00 49.16 82 GLY A CA 1
ATOM 637 C C . GLY A 1 82 ? 46.814 58.869 7.030 1.00 49.16 82 GLY A C 1
ATOM 638 O O . GLY A 1 82 ? 46.001 59.649 6.492 1.00 49.16 82 GLY A O 1
#

Secondary structure (DSSP, 8-state):
-------HHHHHHHHHHHHHHHHHH---HHHHHHHHHHHHHHHHHHHS-S-PPPTHHHHTTSSTTSGGGSS-----------

Foldseek 3Di:
DDPDPCDLLNVLQVQLVVLQVVLVVDPDPVSSVVSNVSSVVSNVVSVPDDPPPDCVVVVPPPPPPPPVVPPDDPPPDDDDDD

Radius of gyration: 26.13 Å; chains: 1; bounding box: 60×70×37 Å

Sequence (82 aa):
MAGVAGGRAARYHEQAAHFQNLAQMESEPQAREQLLRLAGEYRELADRGPRRPSAELLGGRAENRKIRAAAFPMSDRPVREG